Protein AF-A0A7W4KEF7-F1 (afdb_monomer)

pLDDT: mean 91.15, std 14.36, range [35.16, 98.75]

Sequence (87 aa):
MIQKISNHHVIPADPADPADFAVTAEAMDRGQRARLIRKTRTDLGLSQAEFAGGFQVPVGTLRAWEQARATAPDCAIAHARTIAPTP

Structure (mmCIF, N/CA/C/O backbone):
data_AF-A0A7W4KEF7-F1
#
_entry.id   AF-A0A7W4KEF7-F1
#
loop_
_atom_site.group_PDB
_atom_site.id
_atom_site.type_symbol
_atom_site.label_atom_id
_atom_site.label_alt_id
_atom_site.label_comp_id
_atom_site.label_asym_id
_atom_site.label_entity_id
_atom_site.label_seq_id
_atom_site.pdbx_PDB_ins_code
_atom_site.Cartn_x
_atom_site.Cartn_y
_atom_site.Cartn_z
_atom_site.occupancy
_atom_site.B_iso_or_equiv
_atom_site.auth_seq_id
_atom_site.auth_comp_id
_atom_site.auth_asym_id
_atom_site.auth_atom_id
_atom_site.pdbx_PDB_model_num
ATOM 1 N N . MET A 1 1 ? 1.811 -26.517 -8.393 1.00 35.16 1 MET A N 1
ATOM 2 C CA . MET A 1 1 ? 2.558 -25.264 -8.627 1.00 35.16 1 MET A CA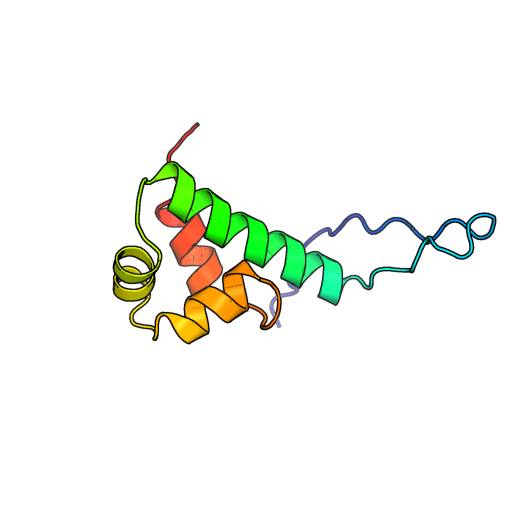 1
ATOM 3 C C . MET A 1 1 ? 1.582 -24.295 -9.287 1.00 35.16 1 MET A C 1
ATOM 5 O O . MET A 1 1 ? 1.362 -24.393 -10.482 1.00 35.16 1 MET A O 1
ATOM 9 N N . ILE A 1 2 ? 0.847 -23.499 -8.501 1.00 38.91 2 ILE A N 1
ATOM 10 C CA . ILE A 1 2 ? -0.203 -22.623 -9.049 1.00 38.91 2 ILE A CA 1
ATOM 11 C C . ILE A 1 2 ? 0.491 -21.372 -9.577 1.00 38.91 2 ILE A C 1
ATOM 13 O O . ILE A 1 2 ? 1.041 -20.583 -8.811 1.00 38.91 2 ILE A O 1
ATOM 17 N N . GLN A 1 3 ? 0.525 -21.247 -10.898 1.00 38.22 3 GLN A N 1
ATOM 18 C CA . GLN A 1 3 ? 1.120 -20.119 -11.593 1.00 38.22 3 GLN A CA 1
ATOM 19 C C . GLN A 1 3 ? 0.278 -18.881 -11.291 1.00 38.22 3 GLN A C 1
ATOM 21 O O . GLN A 1 3 ? -0.915 -18.819 -11.581 1.00 38.22 3 GLN A O 1
ATOM 26 N N . LYS A 1 4 ? 0.893 -17.916 -10.621 1.00 49.59 4 LYS A N 1
ATOM 27 C CA . LYS A 1 4 ? 0.272 -16.658 -10.233 1.00 49.59 4 LYS A CA 1
ATOM 28 C C . LYS A 1 4 ? 0.157 -15.799 -11.490 1.00 49.59 4 LYS A C 1
ATOM 30 O O . LYS A 1 4 ? 1.086 -15.073 -11.826 1.00 49.59 4 LYS A O 1
ATOM 35 N N . ILE A 1 5 ? -0.940 -15.942 -12.233 1.00 46.88 5 ILE A N 1
ATOM 36 C CA . ILE A 1 5 ? -1.203 -15.148 -13.440 1.00 46.88 5 ILE A CA 1
ATOM 37 C C . ILE A 1 5 ? -1.638 -13.746 -13.002 1.00 46.88 5 ILE A C 1
ATOM 39 O O . ILE A 1 5 ? -2.801 -13.365 -13.096 1.00 46.88 5 ILE A O 1
ATOM 43 N N . SER A 1 6 ? -0.709 -12.976 -12.448 1.00 56.25 6 SER A N 1
ATOM 44 C CA . SER A 1 6 ? -0.889 -11.538 -12.362 1.00 56.25 6 SER A CA 1
ATOM 45 C C . SER A 1 6 ? -0.330 -10.948 -13.654 1.00 56.25 6 SER A C 1
ATOM 47 O O . SER A 1 6 ? 0.884 -10.791 -13.789 1.00 56.25 6 SER A O 1
ATOM 49 N N . ASN A 1 7 ? -1.205 -10.659 -14.621 1.00 65.19 7 ASN A N 1
ATOM 50 C CA . ASN A 1 7 ? -0.845 -9.914 -15.830 1.00 65.19 7 ASN A CA 1
ATOM 51 C C . ASN A 1 7 ? -0.512 -8.465 -15.445 1.00 65.19 7 ASN A C 1
ATOM 53 O O . ASN A 1 7 ? -1.343 -7.563 -15.545 1.00 65.19 7 ASN A O 1
ATOM 57 N N . HIS A 1 8 ? 0.705 -8.241 -14.957 1.00 76.12 8 HIS A N 1
ATOM 58 C CA . HIS A 1 8 ? 1.238 -6.903 -14.759 1.00 76.12 8 HIS A CA 1
ATOM 59 C C . HIS A 1 8 ? 1.636 -6.341 -16.116 1.00 76.12 8 HIS A C 1
ATOM 61 O O . HIS A 1 8 ? 2.569 -6.833 -16.747 1.00 76.12 8 HIS A O 1
ATOM 67 N N . HIS A 1 9 ? 0.936 -5.301 -16.561 1.00 82.50 9 HIS A N 1
ATOM 68 C CA . HIS A 1 9 ? 1.371 -4.523 -17.711 1.00 82.50 9 HIS A CA 1
ATOM 69 C C . HIS A 1 9 ? 2.500 -3.584 -17.271 1.00 82.50 9 HIS A C 1
ATOM 71 O O . HIS A 1 9 ? 2.251 -2.515 -16.711 1.00 82.50 9 HIS A O 1
ATOM 77 N N . VAL A 1 10 ? 3.738 -4.034 -17.461 1.00 89.00 10 VAL A N 1
ATOM 78 C CA . VAL A 1 10 ? 4.948 -3.243 -17.224 1.00 89.00 10 VAL A CA 1
ATOM 79 C C . VAL A 1 10 ? 5.320 -2.541 -18.524 1.00 89.00 10 VAL A C 1
ATOM 81 O O . VAL A 1 10 ? 5.401 -3.184 -19.568 1.00 89.00 10 VAL A O 1
ATOM 84 N N . ILE A 1 11 ? 5.535 -1.230 -18.456 1.00 88.69 11 ILE A N 1
ATOM 85 C CA . ILE A 1 11 ? 6.007 -0.424 -19.585 1.00 88.69 11 ILE A CA 1
ATOM 86 C C . ILE A 1 11 ? 7.533 -0.305 -19.448 1.00 88.69 11 ILE A C 1
ATOM 88 O O . ILE A 1 11 ? 8.005 -0.079 -18.328 1.00 88.69 11 ILE A O 1
ATOM 92 N N . PRO A 1 12 ? 8.317 -0.518 -20.522 1.00 89.44 12 PRO A N 1
ATOM 93 C CA . PRO A 1 12 ? 9.756 -0.280 -20.477 1.00 89.44 12 PRO A CA 1
ATOM 94 C C . PRO A 1 12 ? 10.043 1.206 -20.231 1.00 89.44 12 PRO A C 1
ATOM 96 O O . PRO A 1 12 ? 9.253 2.054 -20.636 1.00 89.44 12 PRO A O 1
ATOM 99 N N . ALA A 1 13 ? 11.179 1.503 -19.602 1.00 93.12 13 ALA A N 1
ATOM 100 C CA . ALA A 1 13 ? 11.646 2.880 -19.463 1.00 93.12 13 ALA A CA 1
ATOM 101 C C . ALA A 1 13 ? 11.872 3.525 -20.837 1.00 93.12 13 ALA A C 1
ATOM 103 O O . ALA A 1 13 ? 12.344 2.854 -21.764 1.00 93.12 13 ALA A O 1
ATOM 104 N N . ASP A 1 14 ? 11.568 4.813 -20.948 1.00 94.44 14 ASP A N 1
ATOM 105 C CA . ASP A 1 14 ? 11.879 5.623 -22.115 1.00 94.44 14 ASP A CA 1
ATOM 106 C C . ASP A 1 14 ? 13.400 5.838 -22.213 1.00 94.44 14 ASP A C 1
ATOM 108 O O . ASP A 1 14 ? 13.989 6.513 -21.368 1.00 94.44 14 ASP A O 1
ATOM 112 N N . PRO A 1 15 ? 14.079 5.302 -23.246 1.00 94.12 15 PRO A N 1
ATOM 113 C CA . PRO A 1 15 ? 15.516 5.503 -23.403 1.00 94.12 15 PRO A CA 1
ATOM 114 C C . PRO A 1 15 ? 15.905 6.970 -23.658 1.00 94.12 15 PRO A C 1
ATOM 116 O O . PRO A 1 15 ? 17.088 7.295 -23.558 1.00 94.12 15 PRO A O 1
ATOM 119 N N . ALA A 1 16 ? 14.955 7.842 -24.018 1.00 96.56 16 ALA A N 1
ATOM 120 C CA . ALA A 1 16 ? 15.191 9.268 -24.231 1.00 96.56 16 ALA A CA 1
ATOM 121 C C . ALA A 1 16 ? 15.078 10.113 -22.947 1.00 96.56 16 ALA A C 1
ATOM 123 O O . ALA A 1 16 ? 15.535 11.259 -22.952 1.00 96.56 16 ALA A O 1
ATOM 124 N N . ASP A 1 17 ? 14.523 9.569 -21.858 1.00 96.12 17 ASP A N 1
ATOM 125 C CA . ASP A 1 17 ? 14.412 10.245 -20.563 1.00 96.12 17 ASP A CA 1
ATOM 126 C C . ASP A 1 17 ? 15.311 9.562 -19.510 1.00 96.12 17 ASP A C 1
ATOM 128 O O . ASP A 1 17 ? 14.961 8.511 -18.974 1.00 96.12 17 ASP A O 1
ATOM 132 N N . PRO A 1 18 ? 16.468 10.147 -19.145 1.00 92.31 18 PRO A N 1
ATOM 133 C CA . PRO A 1 18 ? 17.367 9.559 -18.150 1.00 92.31 18 PRO A CA 1
ATOM 134 C C . PRO A 1 18 ? 16.789 9.536 -16.724 1.00 92.31 18 PRO A C 1
ATOM 136 O O . PRO A 1 18 ? 17.389 8.914 -15.844 1.00 92.31 18 PRO A O 1
ATOM 139 N N . ALA A 1 19 ? 15.673 10.228 -16.470 1.00 94.75 19 ALA A N 1
ATOM 140 C CA . ALA A 1 19 ? 14.951 10.175 -15.203 1.00 94.75 19 ALA A CA 1
ATOM 141 C C . ALA A 1 19 ? 13.824 9.125 -15.195 1.00 94.75 19 ALA A C 1
ATOM 143 O O . ALA A 1 19 ? 13.261 8.865 -14.126 1.00 94.75 19 ALA A O 1
ATOM 144 N N . ASP A 1 20 ? 13.508 8.505 -16.339 1.00 92.81 20 ASP A N 1
ATOM 145 C CA . ASP A 1 20 ? 12.550 7.407 -16.413 1.00 92.81 20 ASP A CA 1
ATOM 146 C C . ASP A 1 20 ? 13.239 6.078 -16.076 1.00 92.81 20 ASP A C 1
ATOM 148 O O . ASP A 1 20 ? 14.022 5.512 -16.841 1.00 92.81 20 ASP A O 1
ATOM 152 N N . PHE A 1 21 ? 12.987 5.578 -14.867 1.00 89.75 21 PHE A N 1
ATOM 153 C CA . PHE A 1 21 ? 13.613 4.357 -14.371 1.00 89.75 21 PHE A CA 1
ATOM 154 C C . PHE A 1 21 ? 12.729 3.137 -14.622 1.00 89.75 21 PHE A C 1
ATOM 156 O O . PHE A 1 21 ? 11.542 3.123 -14.295 1.00 89.75 21 PHE A O 1
ATOM 163 N N . ALA A 1 22 ? 13.340 2.051 -15.100 1.00 88.75 22 ALA A N 1
ATOM 164 C CA . ALA A 1 22 ? 12.634 0.796 -15.321 1.00 88.75 22 ALA A CA 1
ATOM 165 C C . ALA A 1 22 ? 12.043 0.234 -14.014 1.00 88.75 22 ALA A C 1
ATOM 167 O O . ALA A 1 22 ? 12.707 0.168 -12.976 1.00 88.75 22 ALA A O 1
ATOM 168 N N . VAL A 1 23 ? 10.803 -0.249 -14.087 1.00 90.50 23 VAL A N 1
ATOM 169 C CA . VAL A 1 23 ? 10.115 -0.938 -12.987 1.00 90.50 23 VAL A CA 1
ATOM 170 C C . VAL A 1 23 ? 10.060 -2.430 -13.300 1.00 90.50 23 VAL A C 1
ATOM 172 O O . VAL A 1 23 ? 9.607 -2.822 -14.370 1.00 90.50 23 VAL A O 1
ATOM 175 N N . THR A 1 24 ? 10.498 -3.289 -12.376 1.00 91.69 24 THR A N 1
ATOM 176 C CA . THR A 1 24 ? 10.391 -4.746 -12.571 1.00 91.69 24 THR A CA 1
ATOM 177 C C . THR A 1 24 ? 8.950 -5.232 -12.390 1.00 91.69 24 THR A C 1
ATOM 179 O O . THR A 1 24 ? 8.135 -4.579 -11.731 1.00 91.69 24 THR A O 1
ATOM 182 N N . ALA A 1 25 ? 8.621 -6.415 -12.916 1.00 91.00 25 ALA A N 1
ATOM 183 C CA . ALA A 1 25 ? 7.298 -7.014 -12.734 1.00 91.00 25 ALA A CA 1
ATOM 184 C C . ALA A 1 25 ? 6.954 -7.241 -11.250 1.00 91.00 25 ALA A C 1
ATOM 186 O O . ALA A 1 25 ? 5.822 -7.010 -10.830 1.00 91.00 25 ALA A O 1
ATOM 187 N N . GLU A 1 26 ? 7.935 -7.620 -10.432 1.00 92.06 26 GLU A N 1
ATOM 188 C CA . GLU A 1 26 ? 7.782 -7.811 -8.987 1.00 92.06 26 GLU A CA 1
ATOM 189 C C . GLU A 1 26 ? 7.558 -6.481 -8.264 1.00 92.06 26 GLU A C 1
ATOM 191 O O . GLU A 1 26 ? 6.751 -6.396 -7.334 1.00 92.06 26 GLU A O 1
ATOM 196 N N . ALA A 1 27 ? 8.254 -5.421 -8.687 1.00 93.12 27 ALA A N 1
ATOM 197 C CA . ALA A 1 27 ? 8.039 -4.083 -8.154 1.00 93.12 27 ALA A CA 1
ATOM 198 C C . ALA A 1 27 ? 6.635 -3.566 -8.508 1.00 93.12 27 ALA A C 1
ATOM 200 O O . ALA A 1 27 ? 5.968 -2.986 -7.645 1.00 93.12 27 ALA A O 1
ATOM 201 N N . MET A 1 28 ? 6.160 -3.847 -9.727 1.00 94.50 28 MET A N 1
ATOM 202 C CA . MET A 1 28 ? 4.798 -3.535 -10.159 1.00 94.50 28 MET A CA 1
ATOM 203 C C . MET A 1 28 ? 3.753 -4.315 -9.348 1.00 94.50 28 MET A C 1
ATOM 205 O O . MET A 1 28 ? 2.815 -3.706 -8.834 1.00 94.50 28 MET A O 1
ATOM 209 N N . ASP A 1 29 ? 3.939 -5.625 -9.142 1.00 94.75 29 ASP A N 1
ATOM 210 C CA . ASP A 1 29 ? 3.071 -6.454 -8.285 1.00 94.75 29 ASP A CA 1
ATOM 211 C C . ASP A 1 29 ? 2.982 -5.898 -6.867 1.00 94.75 29 ASP A C 1
ATOM 213 O O . ASP A 1 29 ? 1.889 -5.661 -6.343 1.00 94.75 29 ASP A O 1
ATOM 217 N N . ARG A 1 30 ? 4.133 -5.604 -6.255 1.00 96.38 30 ARG A N 1
ATOM 218 C CA . ARG A 1 30 ? 4.194 -5.026 -4.911 1.00 96.38 30 ARG A CA 1
ATOM 219 C C . ARG A 1 30 ? 3.462 -3.684 -4.840 1.00 96.38 30 ARG A C 1
ATOM 221 O O . ARG A 1 30 ? 2.703 -3.462 -3.897 1.00 96.38 30 ARG A O 1
ATOM 228 N N . GLY A 1 31 ? 3.641 -2.814 -5.835 1.00 96.25 31 GLY A N 1
ATOM 229 C CA . GLY A 1 31 ? 2.954 -1.523 -5.920 1.00 96.25 31 GLY A CA 1
ATOM 230 C C . GLY A 1 31 ? 1.435 -1.657 -6.066 1.00 96.25 31 GLY A C 1
ATOM 231 O O . GLY A 1 31 ? 0.678 -0.984 -5.361 1.00 96.25 31 GLY A O 1
ATOM 232 N N . GLN A 1 32 ? 0.966 -2.565 -6.925 1.00 96.06 32 GLN A N 1
ATOM 233 C CA . GLN A 1 32 ? -0.464 -2.820 -7.119 1.00 96.06 32 GLN A CA 1
ATOM 234 C C . GLN A 1 32 ? -1.121 -3.415 -5.868 1.00 96.06 32 GLN A C 1
ATOM 236 O O . GLN A 1 32 ? -2.206 -2.981 -5.473 1.00 96.06 32 GLN A O 1
ATOM 241 N N . ARG A 1 33 ? -0.444 -4.351 -5.193 1.00 97.62 33 ARG A N 1
ATOM 242 C CA . ARG A 1 33 ? -0.867 -4.908 -3.898 1.00 97.62 33 ARG A CA 1
ATOM 243 C C . ARG A 1 33 ? -0.974 -3.840 -2.818 1.00 97.62 33 ARG A C 1
ATOM 245 O O . ARG A 1 33 ? -1.995 -3.761 -2.137 1.00 97.62 33 ARG A O 1
ATOM 252 N N . ALA A 1 34 ? 0.049 -2.996 -2.698 1.00 98.25 34 ALA A N 1
ATOM 253 C CA . ALA A 1 34 ? 0.065 -1.876 -1.763 1.00 98.25 34 ALA A CA 1
ATOM 254 C C . ALA A 1 34 ? -1.112 -0.921 -2.011 1.00 98.25 34 ALA A C 1
ATOM 256 O O . ALA A 1 34 ? -1.808 -0.522 -1.075 1.00 98.25 34 ALA A O 1
ATOM 257 N N . ARG A 1 35 ? -1.375 -0.594 -3.285 1.00 97.56 35 ARG A N 1
ATOM 258 C CA . ARG A 1 35 ? -2.508 0.249 -3.684 1.00 97.56 35 ARG A CA 1
ATOM 259 C C . ARG A 1 35 ? -3.847 -0.380 -3.315 1.00 97.56 35 ARG A C 1
ATOM 261 O O . ARG A 1 35 ? -4.699 0.342 -2.810 1.00 97.56 35 ARG A O 1
ATOM 268 N N . LEU A 1 36 ? -4.038 -1.676 -3.566 1.00 97.56 36 LEU A N 1
ATOM 269 C CA . LEU A 1 36 ? -5.273 -2.384 -3.223 1.00 97.56 36 LEU A CA 1
ATOM 270 C C . LEU A 1 36 ? -5.562 -2.294 -1.720 1.00 97.56 36 LEU A C 1
ATOM 272 O O . LEU A 1 36 ? -6.630 -1.829 -1.349 1.00 97.56 36 LEU A O 1
ATOM 276 N N . ILE A 1 37 ? -4.593 -2.651 -0.872 1.00 98.25 37 ILE A N 1
ATOM 277 C CA . ILE A 1 37 ? -4.735 -2.593 0.593 1.00 98.25 37 ILE A CA 1
ATOM 278 C C . ILE A 1 37 ? -5.081 -1.172 1.055 1.00 98.25 37 ILE A C 1
ATOM 280 O O . ILE A 1 37 ? -6.060 -0.974 1.774 1.00 98.25 37 ILE A O 1
ATOM 284 N N . ARG A 1 38 ? -4.317 -0.172 0.595 1.00 98.38 38 ARG A N 1
ATOM 285 C CA . ARG A 1 38 ? -4.529 1.234 0.967 1.00 98.38 38 ARG A CA 1
ATOM 286 C C . ARG A 1 38 ? -5.892 1.754 0.508 1.00 98.38 38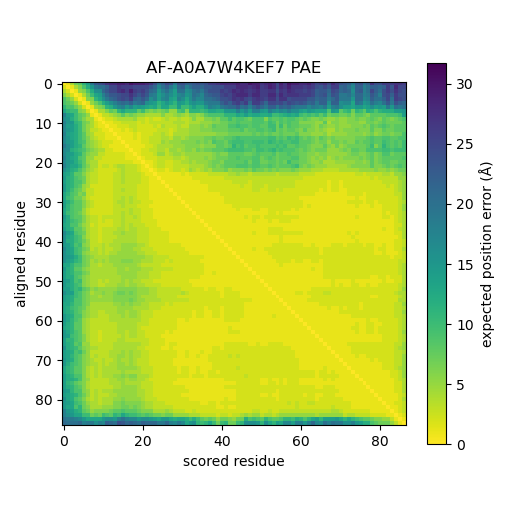 ARG A C 1
ATOM 288 O O . ARG A 1 38 ? -6.535 2.501 1.246 1.00 98.38 38 ARG A O 1
ATOM 295 N N . LYS A 1 39 ? -6.322 1.376 -0.702 1.00 97.94 39 LYS A N 1
ATOM 296 C CA . LYS A 1 39 ? -7.620 1.771 -1.255 1.00 97.94 39 LYS A CA 1
ATOM 297 C C . LYS A 1 39 ? -8.755 1.136 -0.455 1.00 97.94 39 LYS A C 1
ATOM 299 O O . LYS A 1 39 ? -9.568 1.880 0.066 1.00 97.94 39 LYS A O 1
ATOM 304 N N . THR A 1 40 ? -8.741 -0.184 -0.256 1.00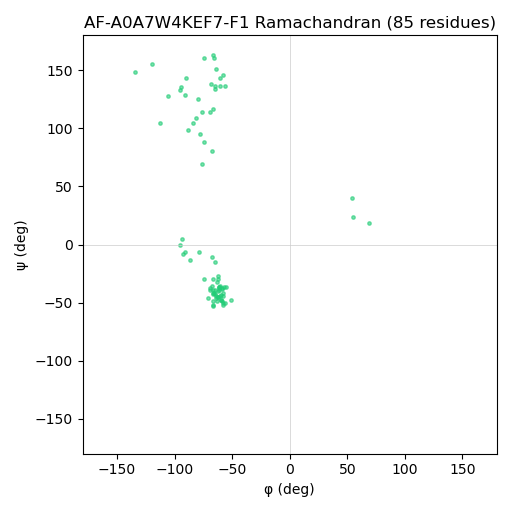 98.12 40 THR A N 1
ATOM 305 C CA . THR A 1 40 ? -9.738 -0.886 0.570 1.00 98.12 40 THR A CA 1
ATOM 306 C C . THR A 1 40 ? -9.882 -0.233 1.944 1.00 98.12 40 THR A C 1
ATOM 308 O O . THR A 1 40 ? -10.995 0.061 2.363 1.00 98.12 40 THR A O 1
ATOM 311 N N . ARG A 1 41 ? -8.768 0.059 2.631 1.00 98.31 41 ARG A N 1
ATOM 312 C CA . ARG A 1 41 ? -8.815 0.735 3.934 1.00 98.31 41 ARG A CA 1
ATOM 313 C C . ARG A 1 41 ? -9.497 2.101 3.861 1.00 98.31 41 ARG A C 1
ATOM 315 O O . ARG A 1 41 ? -10.327 2.418 4.708 1.00 98.31 41 ARG A O 1
ATOM 322 N N . THR A 1 42 ? -9.087 2.917 2.891 1.00 98.00 42 THR A N 1
ATOM 323 C CA . THR A 1 42 ? -9.592 4.286 2.723 1.00 98.00 42 THR A CA 1
ATOM 324 C C . THR A 1 42 ? -11.076 4.281 2.377 1.00 98.00 42 THR A C 1
ATOM 326 O O . THR A 1 42 ? -11.829 5.045 2.969 1.00 98.00 42 THR A O 1
ATOM 329 N N . ASP A 1 43 ? -11.500 3.382 1.491 1.00 97.69 43 ASP A N 1
ATOM 330 C CA . ASP A 1 43 ? -12.894 3.253 1.062 1.00 97.69 43 ASP A CA 1
ATOM 331 C C . ASP A 1 43 ? -13.799 2.766 2.211 1.00 97.69 43 ASP A C 1
ATOM 333 O O . ASP A 1 43 ? -14.963 3.146 2.285 1.00 97.69 43 ASP A O 1
ATOM 337 N N . LEU A 1 44 ? -13.259 1.981 3.151 1.00 96.94 44 LEU A N 1
ATOM 338 C CA . LEU A 1 44 ? -13.946 1.586 4.389 1.00 96.94 44 LEU A CA 1
ATOM 339 C C . LEU A 1 44 ? -13.940 2.680 5.475 1.00 96.94 44 LEU A C 1
ATOM 341 O O . LEU A 1 44 ? -14.546 2.491 6.526 1.00 96.94 44 LEU A O 1
ATOM 345 N N . GLY A 1 45 ? -13.236 3.797 5.267 1.00 97.88 45 GLY A N 1
ATOM 346 C CA . GLY A 1 45 ? -13.127 4.882 6.248 1.00 97.88 45 GLY A CA 1
ATOM 347 C C . GLY A 1 45 ? -12.320 4.528 7.503 1.00 97.88 45 GLY A C 1
ATOM 348 O O . GLY A 1 45 ? -12.439 5.215 8.514 1.00 97.88 45 GLY A O 1
ATOM 349 N N . LEU A 1 46 ? -11.498 3.474 7.458 1.00 98.25 46 LEU A N 1
ATOM 350 C CA . LEU A 1 46 ? -10.773 2.970 8.626 1.00 98.25 46 LEU A CA 1
ATOM 351 C C . LEU A 1 46 ? -9.399 3.630 8.791 1.00 98.25 46 LEU A C 1
ATOM 353 O O . LEU A 1 46 ? -8.646 3.857 7.830 1.00 98.25 46 LEU A O 1
ATOM 357 N N . SER A 1 47 ? -9.012 3.858 10.045 1.00 98.44 47 SER A N 1
ATOM 358 C CA . SER A 1 47 ? -7.634 4.186 10.390 1.00 98.44 47 SER A CA 1
ATOM 359 C C . SER A 1 47 ? -6.702 3.002 10.122 1.00 98.44 47 SER A C 1
ATOM 361 O O . SER A 1 47 ? -7.104 1.842 9.993 1.00 98.44 47 SER A O 1
ATOM 363 N N . GLN A 1 48 ? -5.402 3.286 10.066 1.00 98.25 48 GLN A N 1
ATOM 364 C CA . GLN A 1 48 ? -4.395 2.245 9.892 1.00 98.25 48 GLN A CA 1
ATOM 365 C C . GLN A 1 48 ? -4.384 1.250 11.068 1.00 98.25 48 GLN A C 1
ATOM 367 O O . GLN A 1 48 ? -4.111 0.071 10.867 1.00 98.25 48 GLN A O 1
ATOM 372 N N . ALA A 1 49 ? -4.694 1.701 12.287 1.00 98.44 49 ALA A N 1
ATOM 373 C CA . ALA A 1 49 ? -4.741 0.833 13.461 1.00 98.44 49 ALA A CA 1
ATOM 374 C C . ALA A 1 49 ? -5.936 -0.128 13.419 1.00 98.44 49 ALA A C 1
ATOM 376 O O . ALA A 1 49 ? -5.755 -1.328 13.616 1.00 98.44 49 ALA A O 1
ATOM 377 N N . GLU A 1 50 ? -7.127 0.378 13.092 1.00 98.38 50 GLU A N 1
ATOM 378 C CA . GLU A 1 50 ? -8.342 -0.439 12.974 1.00 98.38 50 GLU A CA 1
ATOM 379 C C . GLU A 1 50 ? -8.200 -1.486 11.869 1.00 98.38 50 GLU A C 1
ATOM 381 O O . GLU A 1 50 ? -8.475 -2.667 12.079 1.00 98.38 50 GLU A O 1
ATOM 386 N N . PHE A 1 51 ? -7.682 -1.080 10.707 1.00 98.38 51 PHE A N 1
ATOM 387 C CA . PHE A 1 51 ? -7.484 -1.998 9.593 1.00 98.38 51 PHE A CA 1
ATOM 388 C C . PHE A 1 51 ? -6.418 -3.053 9.898 1.00 98.38 51 PHE A C 1
ATOM 390 O O . PHE A 1 51 ? -6.628 -4.229 9.620 1.00 98.38 51 PHE A O 1
ATOM 397 N N . ALA A 1 52 ? -5.302 -2.667 10.531 1.00 98.38 52 ALA A N 1
ATOM 398 C CA . ALA A 1 52 ? -4.272 -3.614 10.963 1.00 98.38 52 ALA A CA 1
ATOM 399 C C . ALA A 1 52 ? -4.822 -4.647 11.960 1.00 98.38 52 ALA A C 1
ATOM 401 O O . ALA A 1 52 ? -4.445 -5.818 11.890 1.00 98.38 52 ALA A O 1
ATOM 402 N N . GLY A 1 53 ? -5.755 -4.232 12.826 1.00 97.75 53 GLY A N 1
ATOM 403 C CA . GLY A 1 53 ? -6.498 -5.122 13.716 1.00 97.75 53 GLY A CA 1
ATOM 404 C C . GLY A 1 53 ? -7.264 -6.214 12.965 1.00 97.75 53 GLY A C 1
ATOM 405 O O . GLY A 1 53 ? -7.186 -7.377 13.353 1.00 97.75 53 GLY A O 1
ATOM 406 N N . GLY A 1 54 ? -7.906 -5.876 11.840 1.00 94.81 54 GLY A N 1
ATOM 407 C CA . GLY A 1 54 ? -8.598 -6.844 10.975 1.00 94.81 54 GLY A CA 1
ATOM 408 C C . GLY A 1 54 ? -7.678 -7.903 10.351 1.00 94.81 54 GLY A C 1
ATOM 409 O O . GLY A 1 54 ? -8.095 -9.040 10.150 1.00 94.81 54 GLY A O 1
ATOM 410 N N . PHE A 1 55 ? -6.406 -7.566 10.112 1.00 95.38 55 PHE A N 1
ATOM 411 C CA . PHE A 1 55 ? -5.384 -8.509 9.634 1.00 95.38 55 PHE A CA 1
ATOM 412 C C . PHE A 1 55 ? -4.598 -9.201 10.752 1.00 95.38 55 PHE A C 1
ATOM 414 O O . PHE A 1 55 ? -3.771 -10.060 10.452 1.00 95.38 55 PHE A O 1
ATOM 421 N N . GLN A 1 56 ? -4.806 -8.816 12.014 1.00 96.50 56 GLN A N 1
ATOM 422 C CA . GLN A 1 56 ? -4.015 -9.273 13.162 1.00 96.50 56 GLN A CA 1
ATOM 423 C C . GLN A 1 56 ? -2.503 -9.044 12.982 1.00 96.50 56 GLN A C 1
ATOM 425 O O . GLN A 1 56 ? -1.676 -9.879 13.349 1.00 96.50 56 GLN A O 1
ATOM 430 N N . VAL A 1 57 ? -2.129 -7.893 12.417 1.00 97.75 57 VAL A N 1
ATOM 431 C CA . VAL A 1 57 ? -0.724 -7.500 12.239 1.00 97.75 57 VAL A CA 1
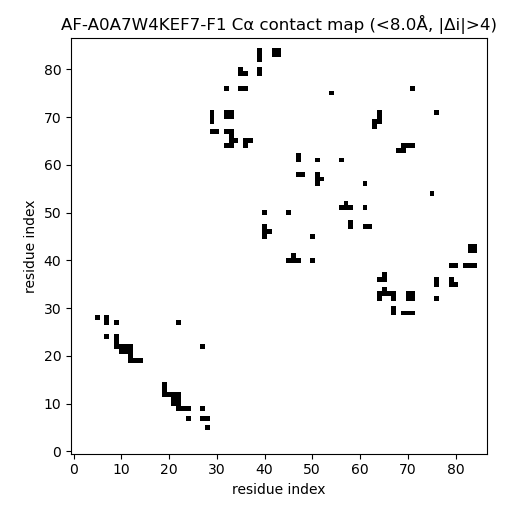ATOM 432 C C . VAL A 1 57 ? -0.410 -6.200 12.975 1.00 97.75 57 VAL A C 1
ATOM 434 O O . VAL A 1 57 ? -1.296 -5.369 13.176 1.00 97.75 57 VAL A O 1
ATOM 437 N N . PRO A 1 58 ? 0.860 -5.953 13.338 1.00 98.56 58 PRO A N 1
ATOM 438 C CA . PRO A 1 58 ? 1.272 -4.646 13.828 1.00 98.56 58 PRO A CA 1
ATOM 439 C C . PRO A 1 58 ? 0.987 -3.540 12.806 1.00 98.56 58 PRO A C 1
ATOM 441 O O . PRO A 1 58 ? 1.175 -3.723 11.600 1.00 98.56 58 PRO A O 1
ATOM 444 N N . VAL A 1 59 ? 0.644 -2.341 13.286 1.00 98.62 59 VAL A N 1
ATOM 445 C CA . VAL A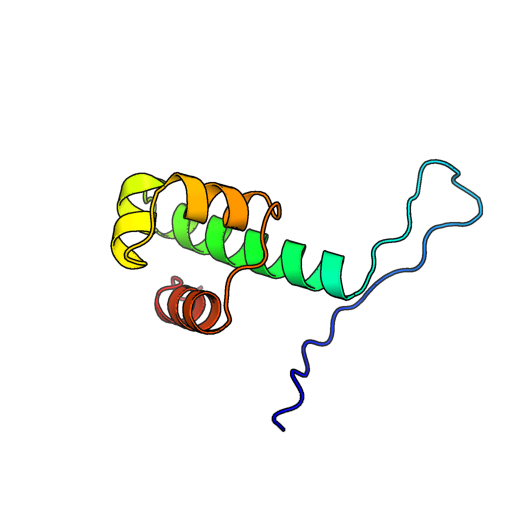 1 59 ? 0.408 -1.165 12.425 1.00 98.62 59 VAL A CA 1
ATOM 446 C C . VAL A 1 59 ? 1.615 -0.875 11.527 1.00 98.62 59 VAL A C 1
ATOM 448 O O . VAL A 1 59 ? 1.444 -0.528 10.360 1.00 98.62 59 VAL A O 1
ATOM 451 N N . GLY A 1 60 ? 2.838 -1.074 12.032 1.00 98.56 60 GLY A N 1
ATOM 452 C CA . GLY A 1 60 ? 4.072 -0.935 11.252 1.00 98.56 60 GLY A CA 1
ATOM 453 C C . GLY A 1 60 ? 4.163 -1.904 10.067 1.00 98.56 60 GLY A C 1
ATOM 454 O O . GLY A 1 60 ? 4.601 -1.505 8.990 1.00 98.56 60 GLY A O 1
ATOM 455 N N . THR A 1 61 ? 3.674 -3.136 10.225 1.00 98.56 61 THR A N 1
ATOM 456 C CA . THR A 1 61 ? 3.603 -4.131 9.145 1.00 98.56 61 THR A CA 1
ATOM 457 C C . THR A 1 61 ? 2.620 -3.691 8.069 1.00 98.56 61 THR A C 1
ATOM 459 O O . THR A 1 61 ? 2.985 -3.642 6.894 1.00 98.56 61 THR A O 1
ATOM 462 N N . LEU A 1 62 ? 1.411 -3.268 8.463 1.00 98.56 62 LEU A N 1
ATOM 463 C CA . LEU A 1 62 ? 0.449 -2.703 7.514 1.00 98.56 62 LEU A CA 1
ATOM 464 C C . LEU A 1 62 ? 1.031 -1.465 6.810 1.00 98.56 62 LEU A C 1
ATOM 466 O O . LEU A 1 62 ? 0.857 -1.307 5.605 1.00 98.56 62 LEU A O 1
ATOM 470 N N . ARG A 1 63 ? 1.789 -0.622 7.528 1.00 98.62 63 ARG A N 1
ATOM 471 C CA . ARG A 1 63 ? 2.459 0.549 6.937 1.00 98.62 63 ARG A CA 1
ATOM 472 C C . ARG A 1 63 ? 3.423 0.133 5.838 1.00 98.62 63 ARG A C 1
ATOM 474 O O . ARG A 1 63 ? 3.419 0.723 4.761 1.00 98.62 63 ARG A O 1
ATOM 481 N N . ALA A 1 64 ? 4.250 -0.872 6.118 1.00 98.75 64 ALA A N 1
ATOM 482 C CA . ALA A 1 64 ? 5.226 -1.375 5.167 1.00 98.75 64 ALA A CA 1
ATOM 483 C C . ALA A 1 64 ? 4.545 -1.924 3.905 1.00 98.75 64 ALA A C 1
ATOM 485 O O . ALA A 1 64 ? 5.051 -1.704 2.803 1.00 98.75 64 ALA A O 1
ATOM 486 N N . TRP A 1 65 ? 3.385 -2.572 4.050 1.00 98.56 65 TRP A N 1
ATOM 487 C CA . TRP A 1 65 ? 2.569 -3.012 2.919 1.00 98.56 65 TRP A CA 1
ATOM 488 C C . TRP A 1 65 ? 1.988 -1.835 2.135 1.00 98.56 65 TRP A C 1
AT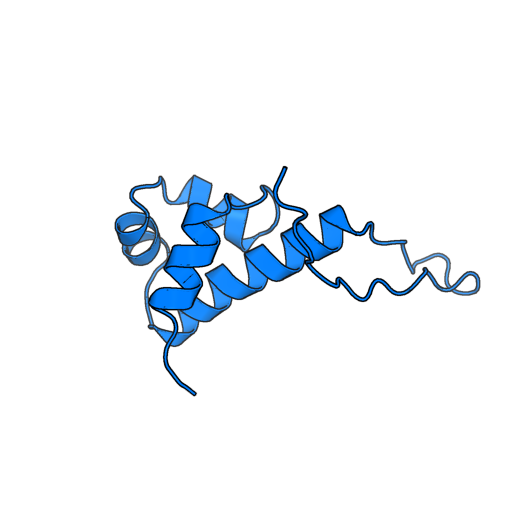OM 490 O O . TRP A 1 65 ? 2.199 -1.756 0.929 1.00 98.56 65 TRP A O 1
ATOM 500 N N . GLU A 1 66 ? 1.316 -0.885 2.791 1.00 98.44 66 GLU A N 1
ATOM 501 C CA . GLU A 1 66 ? 0.690 0.268 2.122 1.00 98.44 66 GLU A CA 1
ATOM 502 C C . GLU A 1 66 ? 1.703 1.176 1.410 1.00 98.44 66 GLU A C 1
ATOM 504 O O . GLU A 1 66 ? 1.355 1.836 0.431 1.00 98.44 66 GLU A O 1
ATOM 509 N N . GLN A 1 67 ? 2.953 1.205 1.875 1.00 98.19 67 GLN A N 1
ATOM 510 C CA . GLN A 1 67 ? 4.050 1.981 1.289 1.00 98.19 67 GLN A CA 1
ATOM 511 C C . GLN A 1 67 ? 4.897 1.186 0.284 1.00 98.19 67 GLN A C 1
ATOM 513 O O . GLN A 1 67 ? 5.922 1.693 -0.170 1.00 98.19 67 GLN A O 1
ATOM 518 N N . ALA A 1 68 ? 4.520 -0.058 -0.036 1.00 97.75 68 ALA A N 1
ATOM 519 C CA . ALA A 1 68 ? 5.301 -0.957 -0.890 1.00 97.75 68 ALA A CA 1
ATOM 520 C C . ALA A 1 68 ? 6.755 -1.183 -0.404 1.00 97.75 68 ALA A C 1
ATOM 522 O O . ALA A 1 68 ? 7.631 -1.557 -1.184 1.00 97.75 68 ALA A O 1
ATOM 523 N N . ARG A 1 69 ? 7.024 -0.994 0.896 1.00 97.62 69 ARG A N 1
ATOM 524 C CA . ARG A 1 69 ? 8.305 -1.341 1.538 1.00 97.62 69 ARG A CA 1
ATOM 525 C C . ARG A 1 69 ? 8.439 -2.854 1.725 1.00 97.62 69 ARG A C 1
ATOM 527 O O . ARG A 1 69 ? 9.544 -3.378 1.661 1.00 97.62 69 ARG A O 1
ATOM 534 N N . ALA A 1 70 ? 7.315 -3.548 1.897 1.00 97.56 70 ALA A N 1
ATOM 535 C CA . ALA A 1 70 ? 7.221 -5.003 1.931 1.00 97.56 70 ALA A CA 1
ATOM 536 C C . ALA A 1 70 ? 6.041 -5.480 1.072 1.00 97.56 70 ALA A C 1
ATOM 538 O O . ALA A 1 70 ? 5.025 -4.792 0.965 1.00 97.56 70 ALA A O 1
ATOM 539 N N . THR A 1 71 ? 6.166 -6.659 0.465 1.00 97.62 71 THR A N 1
ATOM 540 C CA . THR A 1 71 ? 5.069 -7.276 -0.293 1.00 97.62 71 THR A CA 1
ATOM 541 C C . THR A 1 71 ? 4.090 -7.933 0.670 1.00 97.62 71 THR A C 1
ATOM 543 O O . THR A 1 71 ? 4.483 -8.767 1.483 1.00 97.62 71 THR A O 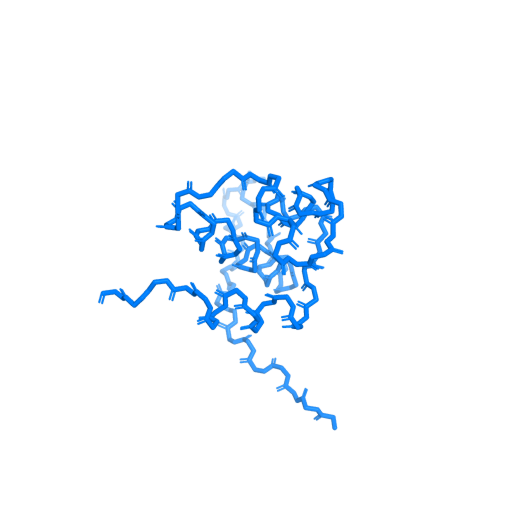1
ATOM 546 N N . ALA A 1 72 ? 2.810 -7.575 0.575 1.00 97.38 72 ALA A N 1
ATOM 547 C CA . ALA A 1 72 ? 1.773 -8.237 1.354 1.00 97.38 72 ALA A CA 1
ATOM 548 C C . ALA A 1 72 ? 1.571 -9.690 0.877 1.00 97.38 72 ALA A C 1
ATOM 550 O O . ALA A 1 72 ? 1.534 -9.933 -0.339 1.00 97.38 72 ALA A O 1
ATOM 551 N N . PRO A 1 73 ? 1.411 -10.652 1.805 1.00 97.31 73 PRO A N 1
ATOM 552 C CA . PRO A 1 73 ? 1.193 -12.050 1.457 1.00 97.31 73 PRO A CA 1
ATOM 553 C C . PRO A 1 73 ? -0.150 -12.243 0.742 1.00 97.31 73 PRO A C 1
ATOM 555 O O . PRO A 1 73 ? -1.063 -11.421 0.844 1.00 97.31 73 PRO A O 1
ATOM 558 N N . ASP A 1 74 ? -0.295 -13.358 0.027 1.00 96.88 74 ASP A N 1
ATOM 559 C CA . ASP A 1 74 ? -1.496 -13.627 -0.774 1.00 96.88 74 ASP A CA 1
ATOM 560 C C . ASP A 1 74 ? -2.780 -13.702 0.044 1.00 96.88 74 ASP A C 1
ATOM 562 O O . ASP A 1 74 ? -3.808 -13.199 -0.405 1.00 96.88 74 ASP A O 1
ATOM 566 N N . CYS A 1 75 ? -2.722 -14.247 1.260 1.00 96.12 75 CYS A N 1
ATOM 567 C CA . CYS A 1 75 ? -3.870 -14.281 2.162 1.00 96.12 75 CYS A CA 1
ATOM 568 C C . CYS A 1 75 ? -4.361 -12.873 2.537 1.00 96.12 75 CYS A C 1
ATOM 570 O O . CYS A 1 75 ? -5.566 -12.635 2.548 1.00 96.12 75 CYS A O 1
ATOM 572 N N . ALA A 1 76 ? -3.451 -11.918 2.759 1.00 97.00 76 ALA A N 1
ATOM 573 C CA . ALA A 1 76 ? -3.821 -10.536 3.047 1.00 97.00 76 ALA A CA 1
ATOM 574 C C . ALA A 1 76 ? -4.490 -9.875 1.831 1.00 97.00 76 ALA A C 1
ATOM 576 O O . ALA A 1 76 ? -5.484 -9.166 1.964 1.00 97.00 76 ALA A O 1
ATOM 577 N N . ILE A 1 77 ? -3.997 -10.159 0.623 1.00 98.00 77 ILE A N 1
ATOM 578 C CA . ILE A 1 77 ? -4.613 -9.662 -0.612 1.00 98.00 77 ILE A CA 1
ATOM 579 C C . ILE A 1 77 ? -5.989 -10.277 -0.852 1.00 98.00 77 ILE A C 1
ATOM 581 O O . ILE A 1 77 ? -6.919 -9.556 -1.207 1.00 98.0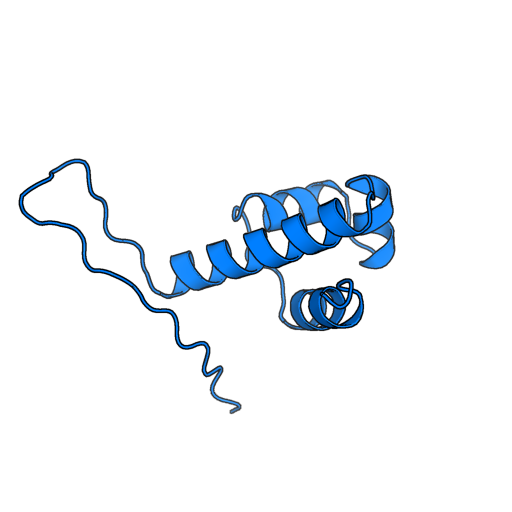0 77 ILE A O 1
ATOM 585 N N . ALA A 1 78 ? -6.142 -11.581 -0.634 1.00 96.44 78 ALA A N 1
ATOM 586 C CA . ALA A 1 78 ? -7.433 -12.251 -0.740 1.00 96.44 78 ALA A CA 1
ATOM 587 C C . ALA A 1 78 ? -8.447 -11.670 0.258 1.00 96.44 78 ALA A C 1
ATOM 589 O O . ALA A 1 78 ? -9.577 -11.355 -0.122 1.00 96.44 78 ALA A O 1
ATOM 590 N N . HI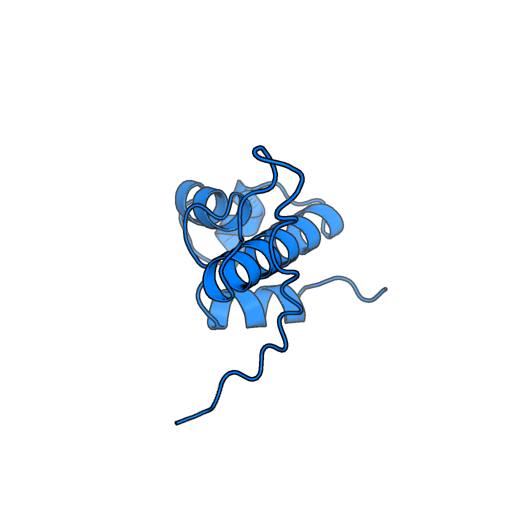S A 1 79 ? -8.029 -11.444 1.507 1.00 95.62 79 HIS A N 1
ATOM 591 C CA . HIS A 1 79 ? -8.887 -10.841 2.522 1.00 95.62 79 HIS A CA 1
ATOM 592 C C . HIS A 1 79 ? -9.290 -9.408 2.148 1.00 95.62 79 HIS A C 1
ATOM 594 O O . HIS A 1 79 ? -10.480 -9.109 2.115 1.00 95.62 79 HIS A O 1
ATOM 600 N N . ALA A 1 80 ? -8.334 -8.560 1.747 1.00 96.50 80 ALA A N 1
ATOM 601 C CA . ALA A 1 80 ? -8.602 -7.184 1.319 1.00 96.50 80 ALA A CA 1
ATOM 602 C C . ALA A 1 80 ? -9.601 -7.096 0.151 1.00 96.50 80 ALA A C 1
ATOM 604 O O . ALA A 1 80 ? -10.413 -6.177 0.111 1.00 96.50 80 ALA A O 1
ATOM 605 N N . ARG A 1 81 ? -9.557 -8.044 -0.797 1.00 95.81 81 ARG A N 1
ATOM 606 C CA . ARG A 1 81 ? -10.538 -8.125 -1.896 1.00 95.81 81 ARG A CA 1
ATOM 607 C C . ARG A 1 81 ? -11.923 -8.529 -1.410 1.00 95.81 81 ARG A C 1
ATOM 609 O O . ARG A 1 81 ? -12.905 -8.024 -1.930 1.00 95.81 81 ARG A O 1
ATOM 616 N N . THR A 1 82 ? -11.986 -9.434 -0.438 1.00 96.56 82 THR A N 1
ATOM 617 C CA . THR A 1 82 ? -13.250 -9.951 0.105 1.00 96.56 82 THR A CA 1
ATOM 618 C C . THR A 1 82 ? -14.016 -8.875 0.871 1.00 96.56 82 THR A C 1
ATOM 620 O O . THR A 1 82 ? -15.237 -8.837 0.813 1.00 96.56 82 THR A O 1
ATOM 623 N N . ILE A 1 83 ? -13.299 -7.995 1.573 1.00 95.31 83 ILE A N 1
ATOM 624 C CA . ILE A 1 83 ? -13.889 -6.914 2.378 1.00 95.31 83 ILE A CA 1
ATOM 625 C C . ILE A 1 83 ? -13.977 -5.578 1.628 1.00 95.31 83 ILE A C 1
ATOM 627 O O . ILE A 1 83 ? -14.390 -4.578 2.212 1.00 95.31 83 ILE A O 1
ATOM 631 N N . ALA A 1 84 ? -13.527 -5.524 0.371 1.00 94.94 84 ALA A N 1
ATOM 632 C CA . ALA A 1 84 ? -13.602 -4.304 -0.417 1.00 94.94 84 ALA A CA 1
ATOM 633 C C . ALA A 1 84 ? -15.074 -3.939 -0.670 1.00 94.94 84 ALA A C 1
ATOM 635 O O . ALA A 1 84 ? -15.857 -4.827 -1.014 1.00 94.94 84 ALA A O 1
ATOM 636 N N . PRO A 1 85 ? -15.455 -2.656 -0.536 1.00 89.62 85 PRO A N 1
ATOM 637 C CA . PRO A 1 85 ? -16.790 -2.213 -0.912 1.00 89.62 85 PRO A CA 1
ATOM 638 C C . PRO A 1 85 ? -17.086 -2.562 -2.373 1.00 89.62 85 PRO A C 1
ATOM 640 O O . PRO A 1 85 ? -16.233 -2.381 -3.249 1.00 89.62 85 PRO A O 1
ATOM 643 N N . THR A 1 86 ? -18.291 -3.065 -2.632 1.00 80.12 86 THR A N 1
ATOM 644 C CA . THR A 1 86 ? -18.794 -3.239 -3.997 1.00 80.12 86 THR A CA 1
ATOM 645 C C . THR A 1 86 ? -18.942 -1.850 -4.633 1.00 80.12 86 THR A C 1
ATOM 647 O O . THR A 1 86 ? -19.432 -0.949 -3.948 1.00 80.12 86 THR A O 1
ATOM 650 N N . PRO A 1 87 ? -18.483 -1.646 -5.881 1.00 62.00 87 PRO A N 1
ATOM 651 C CA . PRO A 1 87 ? -18.654 -0.375 -6.583 1.00 62.00 87 PRO A CA 1
ATOM 652 C C . PRO A 1 87 ? -20.125 0.011 -6.767 1.00 62.00 87 PRO A C 1
ATOM 654 O O . PRO A 1 87 ? -20.977 -0.906 -6.842 1.00 62.00 87 PRO A O 1
#

Secondary structure (DSSP, 8-state):
---------PPPP-TT-TT-----HHHHHHHHHHHHHHHHHHHTT--HHHHHHHHT--HHHHHHHHTTSSPPPHHHHHHHHHTSPP-

InterPro domains:
  IPR001387 Cro/C1-type, helix-turn-helix domain [cd00093] (34-71)
  IPR010982 Lambda repressor-like, DNA-binding domain superfamily [G3DSA:1.10.260.40] (36-87)
  IPR010982 Lambda repressor-like, DNA-binding domain superfamily [SSF47413] (36-73)

Nearest PDB structures (foldseek):
  8tac-assembly2_B  TM=7.861E-01  e=7.202E-02  synthetic construct
  2b5a-assembly1_A  TM=8.152E-01  e=1.808E-01  [Bacillus] caldolyticus
  1y7y-assembly1_A  TM=8.185E-01  e=2.173E-01  Aeromonas hydrophila
  3vk0-assembly2_B  TM=7.641E-01  e=1.414E-01  Neisseria meningitidis MC58
  3clc-assembly1_D  TM=8.384E-01  e=4.013E-01  unclassified

Foldseek 3Di:
DDPPPPPQPFDAFDPVDPPGDGADPVLSQLQVQLCLLVQQCVQVVHDLCVSCVVVVHDSVVNVCSNVSVDRDDPVSSVVSVVSRDDD

Mean predicted aligned error: 5.04 Å

Solvent-accessible surface area (backbone atoms only — not comparable to full-atom values): 5301 Å² total; per-residue (Å²): 134,84,79,81,84,72,86,70,87,69,67,79,47,52,91,88,39,94,84,47,71,71,62,52,68,67,57,49,50,28,46,53,52,10,48,49,51,47,45,36,36,55,76,69,71,48,52,65,61,61,49,16,56,78,70,75,45,56,50,67,56,48,48,29,20,51,68,46,76,38,70,70,54,69,68,58,52,54,49,43,62,72,70,35,81,81,131

Radius of gyration: 14.9 Å; Cα contacts (8 Å, |Δi|>4): 76; chains: 1; bounding box: 36×36×38 Å

Organism: NCBI:txid1286190